Protein AF-A0A2E3IJE6-F1 (afdb_monomer_lite)

Sequence (101 aa):
MKPLILIATLLLFFFLCGCQKNPGMDHNTESTPKNGREEKKTPQNKPPYIGHTLSEAKKLATQQGFTIRVMRMNGEELVGTTDFVPTRIDVAVENDIVVPW

Radius of gyration: 27.03 Å; chains: 1; bounding box: 51×50×70 Å

pLDDT: mean 76.14, std 22.76, range [39.56, 98.56]

Foldseek 3Di:
DDDDPDPPPPPDPDDDDDDDDDDDDDDDDDDDDPPDDPPPPDPPPPPPLAFDFPVVSQVSLVVVQAGEDEQEEQNRGDDDDPDDDPRYDYFHAHPRGTHHD

Structure (mmCIF, N/CA/C/O backbone):
data_AF-A0A2E3IJE6-F1
#
_entry.id   AF-A0A2E3IJE6-F1
#
loop_
_atom_site.group_PDB
_atom_site.id
_atom_site.type_symbol
_atom_site.label_atom_id
_atom_site.label_alt_id
_atom_site.label_comp_id
_atom_site.label_asym_id
_atom_site.label_entity_id
_atom_site.label_seq_id
_atom_site.pdbx_PDB_ins_code
_atom_site.Cartn_x
_atom_site.Cartn_y
_atom_site.Cartn_z
_atom_site.occupancy
_atom_site.B_iso_or_equiv
_atom_site.auth_seq_id
_atom_site.auth_comp_id
_atom_site.auth_asym_id
_atom_site.auth_atom_id
_atom_site.pdbx_PDB_model_num
ATOM 1 N N . MET A 1 1 ? 4.223 -14.643 58.670 1.00 54.59 1 MET A N 1
ATOM 2 C CA . MET A 1 1 ? 5.691 -14.830 58.599 1.00 54.59 1 MET A CA 1
ATOM 3 C C . MET A 1 1 ? 5.978 -16.305 58.367 1.00 54.59 1 MET A C 1
ATOM 5 O O . MET A 1 1 ? 5.315 -17.114 59.002 1.00 54.59 1 MET A O 1
ATOM 9 N N . LYS A 1 2 ? 6.956 -16.599 57.496 1.00 51.16 2 LYS A N 1
ATOM 10 C CA . LYS A 1 2 ? 7.365 -17.895 56.900 1.00 51.16 2 LYS A CA 1
ATOM 11 C C . LYS A 1 2 ? 6.702 -18.277 55.558 1.00 51.16 2 LYS A C 1
ATOM 13 O O . LYS A 1 2 ? 5.889 -19.191 55.517 1.00 51.16 2 LYS A O 1
ATOM 18 N N . PRO A 1 3 ? 7.111 -17.639 54.448 1.00 53.66 3 PRO A N 1
A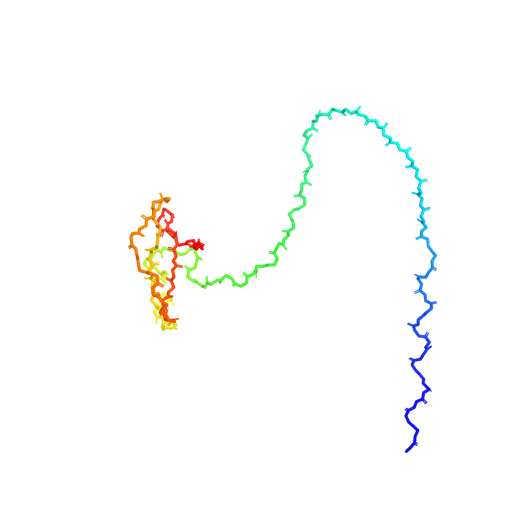TOM 19 C CA . PRO A 1 3 ? 7.059 -18.227 53.118 1.00 53.66 3 PRO A CA 1
ATOM 20 C C . PRO A 1 3 ? 8.496 -18.406 52.620 1.00 53.66 3 PRO A C 1
ATOM 22 O O . PRO A 1 3 ? 9.062 -17.481 52.063 1.00 53.66 3 PRO A O 1
ATOM 25 N N . LEU A 1 4 ? 9.145 -19.529 52.894 1.00 55.25 4 LEU A N 1
ATOM 26 C CA . LEU A 1 4 ? 10.443 -19.865 52.301 1.00 55.25 4 LEU A CA 1
ATOM 27 C C . LEU A 1 4 ? 10.740 -21.317 52.685 1.00 55.25 4 LEU A C 1
ATOM 29 O O . LEU A 1 4 ? 10.393 -21.718 53.790 1.00 55.25 4 LEU A O 1
ATOM 33 N N . ILE A 1 5 ? 11.442 -22.057 51.829 1.00 55.97 5 ILE A N 1
ATOM 34 C CA . ILE A 1 5 ? 11.857 -23.461 52.016 1.00 55.97 5 ILE A CA 1
ATOM 35 C C . ILE A 1 5 ? 10.789 -24.480 51.578 1.00 55.97 5 ILE A C 1
ATOM 37 O O . ILE A 1 5 ? 10.242 -25.182 52.416 1.00 55.97 5 ILE A O 1
ATOM 41 N N . LEU A 1 6 ? 10.501 -24.595 50.271 1.00 52.75 6 LEU A N 1
ATOM 42 C CA . LEU A 1 6 ? 10.077 -25.889 49.680 1.00 52.75 6 LEU A CA 1
ATOM 43 C C . LEU A 1 6 ? 10.040 -25.959 48.139 1.00 52.75 6 LEU A C 1
ATOM 45 O O . LEU A 1 6 ? 9.382 -26.831 47.585 1.00 52.75 6 LEU A O 1
ATOM 49 N N . ILE A 1 7 ? 10.754 -25.090 47.416 1.00 51.72 7 ILE A N 1
ATOM 50 C CA . ILE A 1 7 ? 10.865 -25.194 45.945 1.00 51.72 7 ILE A CA 1
ATOM 51 C C . ILE A 1 7 ? 12.326 -24.981 45.525 1.00 51.72 7 ILE A C 1
ATOM 53 O O . ILE A 1 7 ? 12.647 -24.144 44.693 1.00 51.72 7 ILE A O 1
ATOM 57 N N . ALA A 1 8 ? 13.243 -25.694 46.181 1.00 50.81 8 ALA A N 1
ATOM 58 C CA . ALA A 1 8 ? 14.684 -25.638 45.905 1.00 50.81 8 ALA A CA 1
ATOM 59 C C . ALA A 1 8 ? 15.262 -27.008 45.498 1.00 50.81 8 ALA A C 1
ATOM 61 O O . ALA A 1 8 ? 16.453 -27.247 45.652 1.00 50.81 8 ALA A O 1
ATOM 62 N N . THR A 1 9 ? 14.430 -27.924 44.994 1.00 53.69 9 THR A N 1
ATOM 63 C CA . THR A 1 9 ? 14.833 -29.308 44.671 1.00 53.69 9 THR A CA 1
ATOM 64 C C . THR A 1 9 ? 14.548 -29.737 43.231 1.00 53.69 9 THR A C 1
ATOM 66 O O . THR A 1 9 ? 14.707 -30.909 42.909 1.00 53.69 9 THR A O 1
ATOM 69 N N . LEU A 1 10 ? 14.199 -28.814 42.328 1.00 49.38 10 LEU A N 1
ATOM 70 C CA . LEU A 1 10 ? 14.005 -29.120 40.902 1.00 49.38 10 LEU A CA 1
ATOM 71 C C . LEU A 1 10 ? 15.127 -28.535 40.020 1.00 49.38 10 LEU A C 1
ATOM 73 O O . LEU A 1 10 ? 14.874 -27.986 38.954 1.00 49.38 10 LEU A O 1
ATOM 77 N N . LEU A 1 11 ? 16.373 -28.611 40.496 1.00 54.88 11 LEU A N 1
ATOM 78 C CA . LEU A 1 11 ? 17.581 -28.134 39.802 1.00 54.88 11 LEU A CA 1
ATOM 79 C C . LEU A 1 11 ? 18.695 -29.199 39.799 1.00 54.88 11 LEU A C 1
ATOM 81 O O . LEU A 1 11 ? 19.869 -28.875 39.949 1.00 54.88 11 LEU A O 1
ATOM 85 N N . LEU A 1 12 ? 18.350 -30.487 39.671 1.00 55.44 12 LEU A N 1
ATOM 86 C CA . LEU A 1 12 ? 19.364 -31.550 39.691 1.00 55.44 12 LEU A CA 1
ATOM 87 C C . LEU A 1 12 ? 19.042 -32.787 38.837 1.00 55.44 12 LEU A C 1
ATOM 89 O O . LEU A 1 12 ? 19.315 -33.908 39.247 1.00 55.44 12 LEU A O 1
ATOM 93 N N . PHE A 1 13 ? 18.487 -32.610 37.641 1.00 54.56 13 PHE A N 1
ATOM 94 C CA . PHE A 1 13 ? 18.488 -33.665 36.624 1.00 54.56 13 PHE A CA 1
ATOM 95 C C . PHE A 1 13 ? 18.800 -33.039 35.265 1.00 54.56 13 PHE A C 1
ATOM 97 O O . PHE A 1 13 ? 18.240 -32.000 34.941 1.00 54.56 13 PHE A O 1
ATOM 104 N N . PHE A 1 14 ? 19.681 -33.686 34.499 1.00 50.16 14 PHE A N 1
ATOM 105 C CA . PHE A 1 14 ? 20.247 -33.279 33.198 1.00 50.16 14 PHE A CA 1
ATOM 106 C C . PHE A 1 14 ? 21.587 -32.528 33.213 1.00 50.16 14 PHE A C 1
ATOM 108 O O . PHE A 1 14 ? 21.869 -31.714 32.339 1.00 50.16 14 PHE A O 1
ATOM 115 N N . PHE A 1 15 ? 22.481 -32.904 34.129 1.00 51.16 15 PHE A N 1
ATOM 116 C CA . PHE A 1 15 ? 23.908 -32.961 33.797 1.00 51.16 15 PHE A CA 1
ATOM 117 C C . PHE A 1 15 ? 24.270 -34.424 33.499 1.00 51.16 15 PHE A C 1
ATOM 119 O O . PHE A 1 15 ? 23.830 -35.300 34.240 1.00 51.16 15 PHE A O 1
ATOM 126 N N . LEU A 1 16 ? 25.093 -34.641 32.462 1.00 53.81 16 LEU A N 1
ATOM 127 C CA . LEU A 1 16 ? 25.743 -35.891 31.999 1.00 53.81 16 LEU A CA 1
ATOM 128 C C . LEU A 1 16 ? 25.183 -36.536 30.714 1.00 53.81 16 LEU A C 1
ATOM 130 O O . LEU A 1 16 ? 24.387 -37.467 30.762 1.00 53.81 16 LEU A O 1
ATOM 134 N N . CYS A 1 17 ? 25.701 -36.073 29.569 1.00 51.91 17 CYS A N 1
ATOM 135 C CA . CYS A 1 17 ? 26.158 -36.846 28.391 1.00 51.91 17 CYS A CA 1
ATOM 136 C C . CYS A 1 17 ? 26.206 -35.881 27.197 1.00 51.91 17 CYS A C 1
ATOM 138 O O . CYS A 1 17 ? 25.186 -35.311 26.846 1.00 51.91 17 CYS A O 1
ATOM 140 N N . GLY A 1 18 ? 27.291 -35.610 26.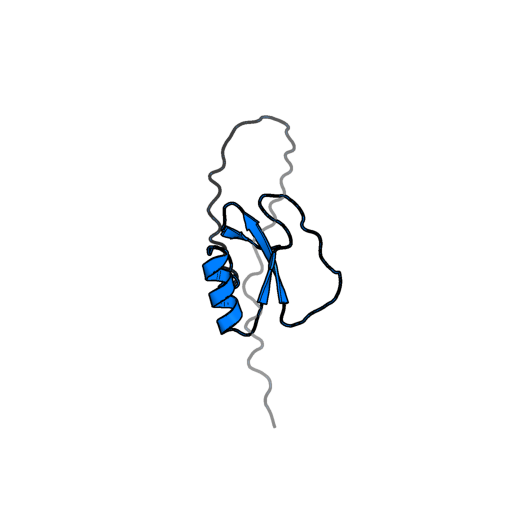488 1.00 48.09 18 GLY A N 1
ATOM 141 C CA . GLY A 1 18 ? 28.674 -36.053 26.512 1.00 48.09 18 GLY A CA 1
ATOM 142 C C . GLY A 1 18 ? 29.330 -35.356 25.313 1.00 48.09 18 GLY A C 1
ATOM 143 O O . GLY A 1 18 ? 28.803 -35.409 24.205 1.00 48.09 18 GLY A O 1
ATOM 144 N N . CYS A 1 19 ? 30.437 -34.644 25.524 1.00 50.16 19 CYS A N 1
ATOM 145 C CA . CYS A 1 19 ? 31.223 -34.090 24.425 1.00 50.16 19 CYS A CA 1
ATOM 146 C C . CYS A 1 19 ? 32.002 -35.231 23.765 1.00 50.16 19 CYS A C 1
ATOM 148 O O . CYS A 1 19 ? 32.994 -35.688 24.331 1.00 50.16 19 CYS A O 1
ATOM 150 N N . GLN A 1 20 ? 31.601 -35.669 22.572 1.00 54.06 20 GLN A N 1
ATOM 151 C CA . GLN A 1 20 ? 32.457 -36.499 21.728 1.00 54.06 20 GLN A CA 1
ATOM 152 C C . GLN A 1 20 ? 33.111 -35.609 20.668 1.00 54.06 20 GLN A C 1
ATOM 154 O O . GLN A 1 20 ? 32.535 -35.290 19.632 1.00 54.06 20 GLN A O 1
ATOM 159 N N . LYS A 1 21 ? 34.329 -35.163 20.978 1.00 50.47 21 LYS A N 1
ATOM 160 C CA . LYS A 1 21 ? 35.245 -34.526 20.032 1.00 50.47 21 LYS A CA 1
ATOM 161 C C . LYS A 1 21 ? 35.907 -35.634 19.219 1.00 50.47 21 LYS A C 1
ATOM 163 O O . LYS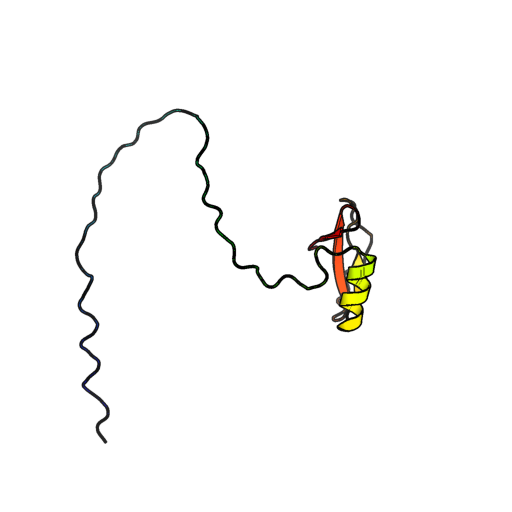 A 1 21 ? 36.591 -36.457 19.810 1.00 50.47 21 LYS A O 1
ATOM 1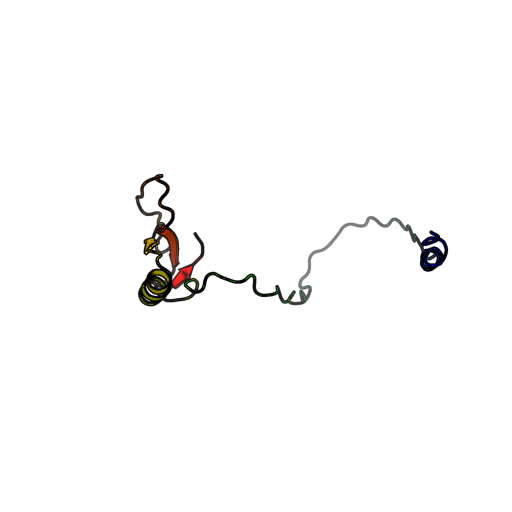68 N N . ASN A 1 22 ? 35.751 -35.623 17.898 1.00 49.78 22 ASN A N 1
ATOM 169 C CA . ASN A 1 22 ? 36.695 -36.266 16.987 1.00 49.78 22 ASN A CA 1
ATOM 170 C C . ASN A 1 22 ? 36.924 -35.353 15.771 1.00 49.78 22 ASN A C 1
ATOM 172 O O . ASN A 1 22 ? 35.949 -34.866 15.198 1.00 49.78 22 ASN A O 1
ATOM 176 N N . PRO A 1 23 ? 38.190 -35.068 15.417 1.00 51.53 23 PRO A N 1
ATOM 177 C CA . PRO A 1 23 ? 38.549 -34.234 14.284 1.00 51.53 23 PRO A CA 1
ATOM 178 C C . PRO A 1 23 ? 38.574 -35.080 13.008 1.00 51.53 23 PRO A C 1
ATOM 180 O O . PRO A 1 23 ? 39.083 -36.197 13.002 1.00 51.53 23 PRO A O 1
ATOM 183 N N . GLY A 1 24 ? 38.056 -34.526 11.921 1.00 40.41 24 GLY A N 1
ATOM 184 C CA . GLY A 1 24 ? 38.143 -35.118 10.594 1.00 40.41 24 GLY A CA 1
ATOM 185 C C . GLY A 1 24 ? 37.910 -34.019 9.580 1.00 40.41 24 GLY A C 1
ATOM 186 O O . GLY A 1 24 ? 36.782 -33.575 9.400 1.00 40.41 24 GLY A O 1
ATOM 187 N N . MET A 1 25 ? 39.007 -33.504 9.037 1.00 46.78 25 MET A N 1
ATOM 188 C CA . MET A 1 25 ? 39.021 -32.584 7.915 1.00 46.78 25 MET A CA 1
ATOM 189 C C . MET A 1 25 ? 39.383 -33.398 6.682 1.00 46.78 25 MET A C 1
ATOM 191 O O . MET A 1 25 ? 40.514 -33.870 6.578 1.00 46.78 25 MET A O 1
ATOM 195 N N . ASP A 1 26 ? 38.446 -33.531 5.757 1.00 48.53 26 ASP A N 1
ATOM 196 C CA . ASP A 1 26 ? 38.684 -34.021 4.410 1.00 48.53 26 ASP A CA 1
ATOM 197 C C . ASP A 1 26 ? 37.782 -33.281 3.415 1.00 48.53 26 ASP A C 1
ATOM 199 O O . ASP A 1 26 ? 36.565 -33.165 3.548 1.00 48.53 26 ASP A O 1
ATOM 203 N N . HIS A 1 27 ? 38.458 -32.695 2.431 1.00 50.62 27 HIS A N 1
ATOM 204 C CA . HIS A 1 27 ? 37.888 -32.071 1.254 1.00 50.62 27 HIS A CA 1
ATOM 205 C C . HIS A 1 27 ? 37.249 -33.134 0.354 1.00 50.62 27 HIS A C 1
ATOM 207 O O . HIS A 1 27 ? 37.901 -34.130 0.048 1.00 50.62 27 HIS A O 1
ATOM 213 N N . ASN A 1 28 ? 36.039 -32.864 -0.146 1.00 45.81 28 ASN A N 1
ATOM 214 C CA . ASN A 1 28 ? 35.680 -32.837 -1.575 1.00 45.81 28 ASN A CA 1
ATOM 215 C C . ASN A 1 28 ? 34.191 -33.160 -1.821 1.00 45.81 28 ASN A C 1
ATOM 217 O O . ASN A 1 28 ? 33.567 -33.939 -1.109 1.00 45.81 28 ASN A O 1
ATOM 221 N N . THR A 1 29 ? 33.709 -32.619 -2.944 1.00 39.56 29 THR A N 1
ATOM 222 C CA . THR A 1 29 ? 32.686 -33.204 -3.829 1.00 39.56 29 THR A CA 1
ATOM 223 C C . THR A 1 29 ? 31.224 -32.795 -3.615 1.00 39.56 29 THR A C 1
ATOM 225 O O . THR A 1 29 ? 30.482 -33.302 -2.782 1.00 39.56 29 THR A O 1
ATOM 228 N N . GLU A 1 30 ? 30.825 -31.883 -4.498 1.00 46.44 30 GLU A N 1
ATOM 229 C CA . GLU A 1 30 ? 29.525 -31.746 -5.154 1.00 46.44 30 GLU A CA 1
ATOM 230 C C . GLU A 1 30 ? 28.699 -33.044 -5.289 1.00 46.44 30 GLU A C 1
ATOM 232 O O . GLU A 1 30 ? 29.152 -34.015 -5.886 1.00 46.44 30 GLU A O 1
ATOM 237 N N . SER A 1 31 ? 27.456 -33.042 -4.789 1.00 46.62 31 SER A N 1
ATOM 238 C CA . SER A 1 31 ? 26.244 -33.528 -5.487 1.00 46.62 31 SER A CA 1
ATOM 239 C C . SER A 1 31 ? 25.001 -33.498 -4.567 1.00 46.62 31 SER A C 1
ATOM 241 O O . SER A 1 31 ? 24.950 -34.116 -3.509 1.00 46.62 31 SER A O 1
ATOM 243 N N . THR A 1 32 ? 24.030 -32.682 -4.990 1.00 43.91 32 THR A N 1
ATOM 244 C CA . THR A 1 32 ? 22.548 -32.668 -4.856 1.00 43.91 32 THR A CA 1
ATOM 245 C C . THR A 1 32 ? 21.840 -33.832 -4.116 1.00 43.91 32 THR A C 1
ATOM 247 O O . THR A 1 32 ? 22.312 -34.960 -4.181 1.00 43.91 32 THR A O 1
ATOM 250 N N . PRO A 1 33 ? 20.578 -33.698 -3.631 1.00 46.34 33 PRO A N 1
ATOM 251 C CA . PRO A 1 33 ? 19.871 -32.597 -2.966 1.00 46.34 33 PRO A CA 1
ATOM 252 C C . PRO A 1 33 ? 19.439 -33.008 -1.537 1.00 46.34 33 PRO A C 1
ATOM 254 O O . PRO A 1 33 ? 18.807 -34.048 -1.333 1.00 46.34 33 PRO A O 1
ATOM 257 N N . LYS A 1 34 ? 19.669 -32.169 -0.519 1.00 42.69 34 LYS A N 1
ATOM 258 C CA . LYS A 1 34 ? 18.981 -32.375 0.764 1.00 42.69 34 LYS A CA 1
ATOM 259 C C . LYS A 1 34 ? 17.564 -31.834 0.659 1.00 42.69 34 LYS A C 1
ATOM 261 O O . LYS A 1 34 ? 17.360 -30.627 0.630 1.00 42.69 34 LYS A O 1
ATOM 266 N N . ASN A 1 35 ? 16.626 -32.779 0.608 1.00 52.31 35 ASN A N 1
ATOM 267 C CA . ASN A 1 35 ? 15.221 -32.657 0.979 1.00 52.31 35 ASN A CA 1
ATOM 268 C C . ASN A 1 35 ? 15.110 -31.823 2.268 1.00 52.31 35 ASN A C 1
ATOM 270 O O . ASN A 1 35 ? 15.241 -32.324 3.389 1.00 52.31 35 ASN A O 1
ATOM 274 N N . GLY A 1 36 ? 15.005 -30.512 2.073 1.00 46.00 36 GLY A N 1
ATOM 275 C CA . GLY A 1 36 ? 14.891 -29.518 3.116 1.00 46.00 36 GLY A CA 1
ATOM 276 C C . GLY A 1 36 ? 13.452 -29.515 3.571 1.00 46.00 36 GLY A C 1
ATOM 277 O O . GLY A 1 36 ? 12.612 -28.873 2.955 1.00 46.00 36 GLY A O 1
ATOM 278 N N . ARG A 1 37 ? 13.201 -30.287 4.628 1.00 50.53 37 ARG A N 1
ATOM 279 C CA . ARG A 1 37 ? 12.132 -30.102 5.609 1.00 50.53 37 ARG A CA 1
ATOM 280 C C . ARG A 1 37 ? 11.555 -28.689 5.498 1.00 50.53 37 ARG A C 1
ATOM 282 O O . ARG A 1 37 ? 12.224 -27.741 5.904 1.00 50.53 37 ARG A O 1
ATOM 289 N N . GLU A 1 38 ? 10.349 -28.569 4.942 1.00 54.25 38 GLU A N 1
ATOM 290 C CA . GLU A 1 38 ? 9.564 -27.342 5.027 1.00 54.25 38 GLU A CA 1
ATOM 291 C C . GLU A 1 38 ? 9.443 -26.996 6.509 1.00 54.25 38 GLU A C 1
ATOM 293 O O . GLU A 1 38 ? 8.673 -27.590 7.269 1.00 54.25 38 GLU A O 1
ATOM 298 N N . GLU A 1 39 ? 10.272 -26.059 6.952 1.00 51.12 39 GLU A N 1
ATOM 299 C CA . GLU A 1 39 ? 10.015 -25.331 8.170 1.00 51.12 39 GLU A CA 1
ATOM 300 C C . GLU A 1 39 ? 8.716 -24.580 7.901 1.00 51.12 39 GLU A C 1
ATOM 302 O O . GLU A 1 39 ? 8.690 -23.575 7.190 1.00 51.12 39 GLU A O 1
ATOM 307 N N . LYS A 1 40 ? 7.607 -25.126 8.405 1.00 54.28 40 LYS A N 1
ATOM 308 C CA . LYS A 1 40 ? 6.323 -24.441 8.450 1.00 54.28 40 LYS A CA 1
ATOM 309 C C . LYS A 1 40 ? 6.514 -23.197 9.314 1.00 54.28 40 LYS A C 1
ATOM 311 O O . LYS A 1 40 ? 6.238 -23.222 10.512 1.00 54.28 40 LYS A O 1
ATOM 316 N N . LYS A 1 41 ? 7.016 -22.119 8.705 1.00 55.78 41 LYS A N 1
ATOM 317 C CA . LYS A 1 41 ? 7.020 -20.777 9.275 1.00 55.78 41 LYS A CA 1
ATOM 318 C C . LYS A 1 41 ? 5.576 -20.492 9.654 1.00 55.78 41 LYS A C 1
ATOM 320 O O . LYS A 1 41 ? 4.710 -20.372 8.788 1.00 55.78 41 LYS A O 1
ATOM 325 N N . THR A 1 42 ? 5.311 -20.439 10.953 1.00 47.88 42 THR A N 1
ATOM 326 C CA . THR A 1 42 ? 4.074 -19.897 11.510 1.00 47.88 42 THR A CA 1
ATOM 327 C C . THR A 1 42 ? 3.767 -18.603 10.757 1.00 47.88 42 THR A C 1
ATOM 329 O O . THR A 1 42 ? 4.678 -17.775 10.659 1.00 47.88 42 THR A O 1
ATOM 332 N N . PRO A 1 43 ? 2.570 -18.424 10.164 1.00 53.97 43 PRO A N 1
ATOM 333 C CA . PRO A 1 43 ? 2.285 -17.232 9.388 1.00 53.97 43 PRO A CA 1
ATOM 334 C C . PRO A 1 43 ? 2.409 -16.037 10.327 1.00 53.97 43 PRO A C 1
ATOM 336 O O . PRO A 1 43 ? 1.563 -15.805 11.189 1.00 53.97 43 PRO A O 1
ATOM 339 N N . GLN A 1 44 ? 3.517 -15.310 10.190 1.00 60.28 44 GLN A N 1
ATOM 340 C CA . GLN A 1 44 ? 3.652 -13.961 10.701 1.00 60.28 44 GLN A CA 1
ATOM 341 C C . GLN A 1 44 ? 2.400 -13.236 10.213 1.00 60.28 44 GLN A C 1
ATOM 343 O O . GLN A 1 44 ? 2.101 -13.331 9.023 1.00 60.28 44 GLN A O 1
ATOM 348 N N . ASN A 1 45 ? 1.621 -12.651 11.127 1.00 79.38 45 ASN A N 1
ATOM 349 C CA . ASN A 1 45 ? 0.310 -12.085 10.821 1.00 79.38 45 ASN A CA 1
ATOM 350 C C . ASN A 1 45 ? 0.469 -11.020 9.727 1.00 79.38 45 ASN A C 1
ATOM 352 O O . ASN A 1 45 ? 0.850 -9.880 9.993 1.00 79.38 45 ASN A O 1
ATOM 356 N N . LYS A 1 46 ? 0.307 -11.451 8.477 1.00 81.38 46 LYS A N 1
ATOM 357 C CA . LYS A 1 46 ? 0.546 -10.653 7.286 1.00 81.38 46 LYS A CA 1
ATOM 358 C C . LYS A 1 46 ? -0.527 -9.573 7.274 1.00 81.38 46 LYS A C 1
ATOM 360 O O . LYS A 1 46 ? -1.684 -9.902 7.548 1.00 81.38 46 LYS A O 1
ATOM 365 N N . PRO A 1 47 ? -0.197 -8.311 6.955 1.00 88.62 47 PRO A N 1
ATOM 366 C CA . PRO A 1 47 ? -1.230 -7.301 6.834 1.00 88.62 47 PRO A CA 1
ATOM 367 C C . PRO A 1 47 ? -2.317 -7.778 5.855 1.00 88.62 47 PRO A C 1
ATOM 369 O O . PRO A 1 47 ? -1.983 -8.349 4.810 1.00 88.62 47 PRO A O 1
ATOM 372 N N . PRO A 1 48 ? -3.605 -7.565 6.171 1.00 91.31 48 PRO A N 1
ATOM 373 C CA . PRO A 1 48 ? -4.717 -8.220 5.482 1.00 91.31 48 PRO A CA 1
ATOM 374 C C . PRO A 1 48 ? -4.855 -7.817 4.010 1.00 91.31 48 PRO A C 1
ATOM 376 O O . PRO A 1 48 ? -5.547 -8.489 3.266 1.00 91.31 48 PRO A O 1
ATOM 379 N N . TYR A 1 49 ? -4.195 -6.741 3.579 1.00 93.94 49 TYR A N 1
ATOM 380 C CA . TYR A 1 49 ? -4.203 -6.252 2.202 1.00 93.94 49 TYR A CA 1
ATOM 381 C C . TYR A 1 49 ? -3.102 -6.857 1.312 1.00 93.94 49 TYR A C 1
ATOM 383 O O . TYR A 1 49 ? -3.140 -6.672 0.098 1.00 93.94 49 TYR A O 1
ATOM 391 N N . ILE A 1 50 ? -2.112 -7.569 1.866 1.00 95.81 50 ILE A N 1
ATOM 392 C CA . ILE A 1 50 ? -1.024 -8.136 1.056 1.00 95.81 50 ILE A CA 1
ATOM 393 C C . ILE A 1 50 ? -1.483 -9.442 0.395 1.00 95.81 50 ILE A C 1
ATOM 395 O O . ILE A 1 50 ? -1.951 -10.358 1.072 1.00 95.81 50 ILE A O 1
ATOM 399 N N . GLY A 1 51 ? -1.184 -9.626 -0.889 1.00 96.94 51 GLY A N 1
ATOM 400 C CA . GLY A 1 51 ? -1.585 -10.796 -1.682 1.00 96.94 51 GLY A CA 1
ATOM 401 C C . GLY A 1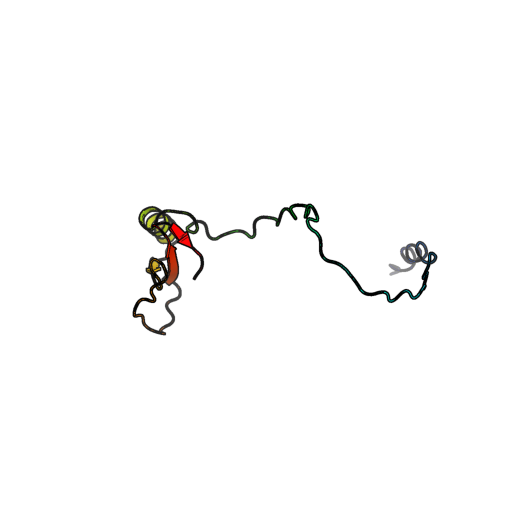 51 ? -2.940 -10.635 -2.372 1.00 96.94 51 GLY A C 1
ATOM 402 O O . GLY A 1 51 ? -3.365 -11.542 -3.077 1.00 96.94 51 GLY A O 1
ATOM 403 N N . HIS A 1 52 ? -3.591 -9.489 -2.181 1.00 98.19 52 HIS A N 1
ATOM 404 C CA . HIS A 1 52 ? -4.802 -9.097 -2.886 1.00 98.19 52 HIS A CA 1
ATOM 405 C C . HIS A 1 52 ? -4.474 -8.263 -4.121 1.00 98.19 52 HIS A C 1
ATOM 407 O O . HIS A 1 52 ? -3.385 -7.687 -4.214 1.00 98.19 52 HIS A O 1
ATOM 413 N N . THR A 1 53 ? -5.442 -8.152 -5.033 1.00 98.56 53 THR A N 1
ATOM 414 C CA . THR A 1 53 ? -5.353 -7.176 -6.127 1.00 98.56 53 THR A CA 1
ATOM 415 C C . THR A 1 53 ? -5.237 -5.761 -5.563 1.00 98.56 53 THR A C 1
ATOM 417 O O . THR A 1 53 ? -5.731 -5.483 -4.463 1.00 98.56 53 THR A O 1
ATOM 420 N N . LEU A 1 54 ? -4.651 -4.821 -6.307 1.00 98.25 54 LEU A N 1
ATOM 421 C CA . LEU A 1 54 ? -4.543 -3.430 -5.852 1.00 98.25 54 LEU A CA 1
ATOM 422 C C . LEU A 1 54 ? -5.917 -2.828 -5.500 1.00 98.25 54 LEU A C 1
ATOM 424 O O . LEU A 1 54 ? -6.042 -2.050 -4.551 1.00 98.25 54 LEU A O 1
ATOM 428 N N . SER A 1 55 ? -6.958 -3.200 -6.247 1.00 98.44 55 SER A N 1
ATOM 429 C CA . SER A 1 55 ? -8.337 -2.765 -6.003 1.00 98.44 55 SER A CA 1
ATOM 430 C C . SER A 1 55 ? -8.887 -3.283 -4.669 1.00 98.44 55 SER A C 1
ATOM 432 O O . SER A 1 55 ? -9.419 -2.511 -3.868 1.00 98.44 55 SER A O 1
ATOM 434 N N . GLU A 1 56 ? -8.734 -4.579 -4.393 1.00 98.38 56 GLU A N 1
ATOM 435 C CA . GLU A 1 56 ? -9.169 -5.198 -3.136 1.00 98.38 56 GLU A CA 1
ATOM 436 C C . GLU A 1 56 ? -8.370 -4.686 -1.940 1.00 98.38 56 GLU A C 1
ATOM 438 O O . GLU A 1 56 ? -8.952 -4.310 -0.921 1.00 98.38 56 GLU A O 1
ATOM 443 N N . ALA A 1 57 ? -7.050 -4.591 -2.084 1.00 98.12 57 ALA A N 1
ATOM 444 C CA . ALA A 1 57 ? -6.160 -4.076 -1.056 1.00 98.12 57 ALA A CA 1
ATOM 445 C C . ALA A 1 57 ? -6.551 -2.650 -0.637 1.00 98.12 57 ALA A C 1
ATOM 447 O O . ALA A 1 57 ? -6.635 -2.356 0.557 1.00 98.12 57 ALA A O 1
ATOM 448 N N . LYS A 1 58 ? -6.876 -1.774 -1.601 1.00 98.31 58 LYS A N 1
ATOM 449 C CA . LYS A 1 58 ? -7.371 -0.415 -1.321 1.00 98.31 58 LYS A CA 1
ATOM 450 C C . LYS A 1 58 ? -8.669 -0.428 -0.514 1.00 98.31 58 LYS A C 1
ATOM 452 O O . LYS A 1 58 ? -8.800 0.366 0.418 1.00 98.31 58 LYS A O 1
ATOM 457 N N . LYS A 1 59 ? -9.607 -1.329 -0.832 1.00 98.31 59 LYS A N 1
ATOM 458 C CA . LYS A 1 59 ? -10.862 -1.482 -0.073 1.00 98.31 59 LYS A CA 1
ATOM 459 C C . LYS A 1 59 ? -10.587 -1.934 1.362 1.00 98.31 59 LYS A C 1
ATOM 461 O O . LYS A 1 59 ? -11.082 -1.299 2.290 1.00 98.31 59 LYS A O 1
ATOM 466 N N . LEU A 1 60 ? -9.764 -2.968 1.538 1.00 97.44 60 LEU A N 1
ATOM 467 C CA . LEU A 1 60 ? -9.394 -3.516 2.848 1.00 97.44 60 LEU A CA 1
ATOM 468 C C . LEU A 1 60 ? -8.674 -2.481 3.724 1.00 97.44 60 LEU A C 1
ATOM 470 O O . LEU A 1 60 ? -9.001 -2.332 4.898 1.00 97.44 60 LEU A O 1
ATOM 474 N N . ALA A 1 61 ? -7.735 -1.722 3.152 1.00 96.44 61 ALA A N 1
ATOM 475 C CA . ALA A 1 61 ? -7.036 -0.654 3.866 1.00 96.44 61 ALA A CA 1
ATOM 476 C C . ALA A 1 61 ? -7.990 0.482 4.272 1.00 96.44 61 ALA A C 1
ATOM 478 O O . ALA A 1 61 ? -7.970 0.924 5.422 1.00 96.44 61 ALA A O 1
ATOM 479 N N . THR A 1 62 ? -8.881 0.900 3.365 1.00 97.44 62 THR A N 1
ATOM 480 C CA . THR A 1 62 ? -9.856 1.973 3.632 1.00 97.44 62 THR A CA 1
ATOM 481 C C . THR A 1 62 ? -10.821 1.595 4.756 1.00 97.44 62 THR A C 1
ATOM 483 O O . THR A 1 62 ? -11.108 2.421 5.618 1.00 97.44 62 THR A O 1
ATOM 486 N N . GLN A 1 63 ? -11.270 0.334 4.808 1.00 97.19 63 GLN A N 1
ATOM 487 C CA . GLN A 1 63 ? -12.097 -0.191 5.906 1.00 97.19 63 GLN A CA 1
ATOM 488 C C . GLN A 1 63 ? -11.413 -0.083 7.280 1.00 97.19 63 GLN A C 1
ATOM 490 O O . GLN A 1 63 ? -12.092 -0.078 8.303 1.00 97.19 63 GLN A O 1
ATOM 495 N N . GLN A 1 64 ? -10.084 0.020 7.301 1.00 95.94 64 GLN A N 1
ATOM 496 C CA . GLN A 1 64 ? -9.265 0.150 8.506 1.00 95.94 64 GLN A CA 1
ATOM 497 C C . GLN A 1 64 ? -8.766 1.585 8.743 1.00 95.94 64 GLN A C 1
ATOM 499 O O . GLN A 1 64 ? -7.985 1.812 9.662 1.00 95.94 64 GLN A O 1
ATOM 504 N N . GLY A 1 65 ? -9.207 2.557 7.937 1.00 96.75 65 GLY A N 1
ATOM 505 C CA . GLY A 1 65 ? -8.797 3.960 8.060 1.00 96.75 65 GLY A CA 1
ATOM 506 C C . GLY A 1 65 ? -7.430 4.280 7.448 1.00 96.75 65 GLY A C 1
ATOM 507 O O . GLY A 1 65 ? -6.876 5.345 7.720 1.00 96.75 65 GLY A O 1
ATOM 508 N N . PHE A 1 66 ? -6.890 3.387 6.615 1.00 97.56 66 PHE A N 1
ATOM 509 C CA . PHE A 1 66 ? -5.626 3.584 5.912 1.00 97.56 66 PHE A CA 1
ATOM 510 C C . PHE A 1 66 ? -5.831 3.830 4.416 1.00 97.56 66 PHE A C 1
ATOM 512 O O . PHE A 1 66 ? -6.784 3.352 3.804 1.00 97.56 66 PHE A O 1
ATOM 519 N N . THR A 1 67 ? -4.884 4.535 3.805 1.00 97.62 67 THR A N 1
ATOM 520 C CA . THR A 1 67 ? -4.791 4.711 2.350 1.00 97.62 67 THR A CA 1
ATOM 521 C C . THR A 1 67 ? -3.539 4.020 1.827 1.00 97.62 67 THR A C 1
ATOM 523 O O . THR A 1 67 ? -2.465 4.168 2.405 1.00 97.62 67 THR A O 1
ATOM 526 N N . ILE A 1 68 ? -3.654 3.294 0.715 1.00 97.06 68 ILE A N 1
ATOM 527 C CA . ILE A 1 68 ? -2.501 2.684 0.040 1.00 97.06 68 ILE A CA 1
ATOM 528 C C . ILE A 1 68 ? -1.860 3.686 -0.925 1.00 97.06 68 ILE A C 1
ATOM 530 O O . ILE A 1 68 ? -2.550 4.251 -1.779 1.00 97.06 68 ILE A O 1
ATOM 534 N N . ARG A 1 69 ? -0.535 3.835 -0.842 1.00 97.25 69 ARG A N 1
ATOM 535 C CA . ARG A 1 69 ? 0.321 4.473 -1.846 1.00 97.25 69 ARG A CA 1
ATOM 536 C C . ARG A 1 69 ? 1.210 3.408 -2.481 1.00 97.25 69 ARG A C 1
ATOM 538 O O . ARG A 1 69 ? 1.895 2.661 -1.792 1.00 97.25 69 ARG A O 1
ATOM 545 N N . VAL A 1 70 ? 1.180 3.335 -3.806 1.00 97.56 70 VAL A N 1
ATOM 546 C CA . VAL A 1 70 ? 2.068 2.443 -4.554 1.00 97.56 70 VAL A CA 1
ATOM 547 C C . VAL A 1 70 ? 3.389 3.171 -4.751 1.00 97.56 70 VAL A C 1
ATOM 549 O O . VAL A 1 70 ? 3.395 4.265 -5.308 1.00 97.56 70 VAL A O 1
ATOM 552 N N . MET A 1 71 ? 4.475 2.575 -4.274 1.00 97.19 71 MET A N 1
ATOM 553 C CA . MET A 1 71 ? 5.828 3.123 -4.392 1.00 97.19 71 MET A CA 1
ATOM 554 C C . MET A 1 71 ? 6.658 2.387 -5.458 1.00 97.19 71 MET A C 1
ATOM 556 O O . MET A 1 71 ? 7.647 2.928 -5.931 1.00 97.19 71 MET A O 1
ATOM 560 N N . ARG A 1 72 ? 6.233 1.190 -5.891 1.00 98.12 72 ARG A N 1
ATOM 561 C CA . ARG A 1 72 ? 6.837 0.414 -6.993 1.00 98.12 72 ARG A CA 1
ATOM 562 C C . ARG A 1 72 ? 5.757 -0.370 -7.701 1.00 98.12 72 ARG A C 1
ATOM 564 O O . ARG A 1 72 ? 4.868 -0.925 -7.050 1.00 98.12 72 ARG A O 1
ATOM 571 N N . MET A 1 73 ? 5.845 -0.416 -9.019 1.00 98.12 73 MET A N 1
ATOM 572 C CA . MET A 1 73 ? 4.928 -1.159 -9.867 1.00 98.12 73 MET A CA 1
ATOM 573 C C . MET A 1 73 ? 5.732 -2.001 -10.850 1.00 98.12 73 MET A C 1
ATOM 575 O O . MET A 1 73 ? 6.464 -1.455 -11.666 1.00 98.12 73 MET A O 1
ATOM 579 N N . ASN A 1 74 ? 5.583 -3.321 -10.773 1.00 97.88 74 ASN A N 1
ATOM 580 C CA . ASN A 1 74 ? 6.260 -4.287 -11.638 1.00 97.88 74 ASN A CA 1
ATOM 581 C C . ASN A 1 74 ? 7.784 -4.064 -11.691 1.00 97.88 74 ASN A C 1
ATOM 583 O O . ASN A 1 74 ? 8.375 -3.979 -12.767 1.00 97.88 74 ASN A O 1
ATOM 587 N N . GLY A 1 75 ? 8.412 -3.899 -10.524 1.00 96.69 75 GLY A N 1
ATOM 588 C CA . GLY A 1 75 ? 9.843 -3.600 -10.412 1.00 96.69 75 GLY A CA 1
ATOM 589 C C . GLY A 1 75 ? 10.265 -2.143 -10.668 1.00 96.69 75 GLY A C 1
ATOM 590 O O . GLY A 1 75 ? 11.417 -1.814 -10.388 1.00 96.69 75 GLY A O 1
ATOM 591 N N . GLU A 1 76 ? 9.381 -1.255 -11.131 1.00 97.69 76 GLU A N 1
ATOM 592 C CA . GLU A 1 76 ? 9.709 0.160 -11.369 1.00 97.69 76 GLU A CA 1
ATOM 593 C C . GLU A 1 76 ? 9.358 1.041 -10.167 1.00 97.69 76 GLU A C 1
ATOM 595 O O . GLU A 1 76 ? 8.211 1.065 -9.722 1.00 97.69 76 GLU A O 1
ATOM 600 N N . GLU A 1 77 ? 10.339 1.782 -9.649 1.00 97.31 77 GLU A N 1
ATOM 601 C CA . GLU A 1 77 ? 10.151 2.772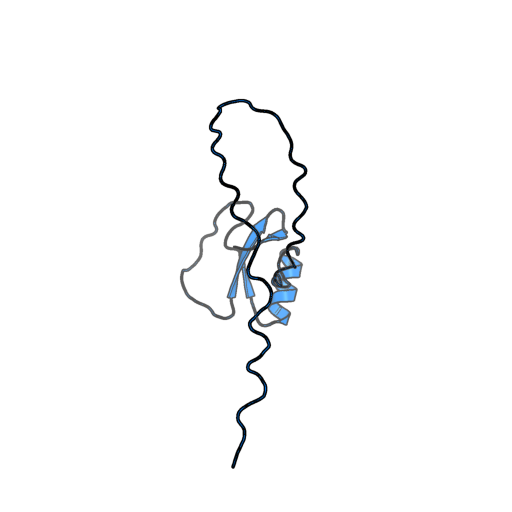 -8.581 1.00 97.31 77 GLU A CA 1
ATOM 602 C C . GLU A 1 77 ? 9.288 3.948 -9.058 1.00 97.31 77 GLU A C 1
ATOM 604 O O . GLU A 1 77 ? 9.505 4.511 -10.133 1.00 97.31 77 GLU A O 1
ATOM 609 N N . LEU A 1 78 ? 8.334 4.365 -8.228 1.00 96.38 78 LEU A N 1
ATOM 610 C CA . LEU A 1 78 ? 7.466 5.506 -8.490 1.00 96.38 78 LEU A CA 1
ATOM 611 C C . LEU A 1 78 ? 7.918 6.724 -7.684 1.00 96.38 78 LEU A C 1
ATOM 613 O O . LEU A 1 78 ? 8.357 6.627 -6.538 1.00 96.38 78 LEU A O 1
ATOM 617 N N . VAL A 1 79 ? 7.772 7.905 -8.285 1.00 95.19 79 VAL A N 1
ATOM 618 C CA . VAL A 1 79 ? 8.109 9.165 -7.619 1.00 95.19 79 VAL A CA 1
ATOM 619 C C . VAL A 1 79 ? 7.160 9.394 -6.443 1.00 95.19 79 VAL A C 1
ATOM 621 O O . VAL A 1 79 ? 5.938 9.368 -6.592 1.00 95.19 79 VAL A O 1
ATOM 624 N N . GLY A 1 80 ? 7.735 9.674 -5.277 1.00 90.50 80 GLY A N 1
ATOM 625 C CA . GLY A 1 80 ? 7.002 9.961 -4.055 1.00 90.50 80 GLY A CA 1
ATOM 626 C C . GLY A 1 80 ? 7.725 10.973 -3.176 1.00 90.50 80 GLY A C 1
ATOM 627 O O . GLY A 1 80 ? 8.823 11.439 -3.474 1.00 90.50 80 GLY A O 1
ATOM 628 N N . THR A 1 81 ? 7.076 11.324 -2.077 1.00 93.69 81 THR A N 1
ATOM 629 C CA . THR A 1 81 ? 7.575 12.246 -1.057 1.00 93.69 81 THR A CA 1
ATOM 630 C C . THR A 1 81 ? 8.055 11.476 0.175 1.00 93.69 81 THR A C 1
ATOM 632 O O . THR A 1 81 ? 7.474 10.449 0.535 1.00 93.69 81 THR A O 1
ATOM 635 N N . THR A 1 82 ? 9.087 11.999 0.843 1.00 93.44 82 THR A N 1
ATOM 636 C CA . THR A 1 82 ? 9.682 11.434 2.076 1.00 93.44 82 THR A CA 1
ATOM 637 C C . THR A 1 82 ? 8.945 11.874 3.354 1.00 93.44 82 THR A C 1
ATOM 639 O O . THR A 1 82 ? 9.431 11.678 4.464 1.00 93.44 82 THR A O 1
ATOM 642 N N . ASP A 1 83 ? 7.781 12.511 3.227 1.00 95.81 83 ASP A N 1
ATOM 643 C CA . ASP A 1 83 ? 6.947 12.908 4.360 1.00 95.81 83 ASP A CA 1
ATOM 644 C C . ASP A 1 83 ? 6.329 11.685 5.055 1.00 95.81 83 ASP A C 1
ATOM 646 O O . ASP A 1 83 ? 5.912 10.708 4.424 1.00 95.81 83 ASP A O 1
ATOM 650 N N . PHE A 1 84 ? 6.218 11.769 6.379 1.00 95.19 84 PHE A N 1
ATOM 651 C CA . PHE A 1 84 ? 5.541 10.756 7.175 1.00 95.19 84 PHE A CA 1
ATOM 652 C C . PHE A 1 84 ? 4.054 11.090 7.310 1.00 95.19 84 PHE A C 1
ATOM 654 O O . PHE A 1 84 ? 3.686 12.112 7.887 1.00 95.19 84 PHE A O 1
ATOM 661 N N . VAL A 1 85 ? 3.198 10.194 6.814 1.00 97.31 85 VAL A N 1
ATOM 662 C CA . VAL A 1 85 ? 1.742 10.267 6.979 1.00 97.31 85 VAL A CA 1
ATOM 663 C C . VAL A 1 85 ? 1.278 8.990 7.683 1.00 97.31 85 VAL A C 1
ATOM 665 O O . VAL A 1 85 ? 1.284 7.934 7.053 1.00 97.31 85 VAL A O 1
ATOM 668 N N . PRO A 1 86 ? 0.860 9.054 8.965 1.00 96.56 86 PRO A N 1
ATOM 669 C CA . PRO A 1 86 ? 0.545 7.866 9.770 1.00 96.56 86 PRO A CA 1
ATOM 670 C C . PRO A 1 86 ? -0.544 6.958 9.185 1.00 96.56 86 PRO A C 1
ATOM 672 O O . PRO A 1 86 ? -0.581 5.764 9.463 1.00 96.56 86 PRO A O 1
ATOM 675 N N . THR A 1 87 ? -1.453 7.529 8.396 1.00 97.44 87 THR A N 1
ATOM 676 C CA . THR A 1 87 ? -2.590 6.829 7.782 1.00 97.44 87 THR A CA 1
ATOM 677 C C . THR A 1 87 ? -2.301 6.350 6.358 1.00 97.44 87 THR A C 1
ATOM 679 O O . THR A 1 87 ? -3.210 5.881 5.671 1.00 97.44 87 THR A O 1
ATOM 682 N N . ARG A 1 88 ? -1.053 6.457 5.887 1.00 97.06 88 ARG A N 1
ATOM 683 C CA . ARG A 1 88 ? -0.636 6.031 4.549 1.00 97.06 88 ARG A CA 1
ATOM 684 C C . ARG A 1 88 ? 0.276 4.816 4.642 1.00 97.06 88 ARG A C 1
ATOM 686 O O . ARG A 1 88 ? 1.246 4.812 5.391 1.00 97.06 88 ARG A O 1
ATOM 693 N N . ILE A 1 89 ? -0.051 3.799 3.860 1.00 95.69 89 ILE A N 1
ATOM 694 C CA . ILE A 1 89 ? 0.711 2.561 3.753 1.00 95.69 89 ILE A CA 1
ATOM 695 C C . ILE A 1 89 ? 1.380 2.547 2.388 1.00 95.69 89 ILE A C 1
ATOM 697 O O . ILE A 1 89 ? 0.694 2.591 1.366 1.00 95.69 89 ILE A O 1
ATOM 701 N N . ASP A 1 90 ? 2.702 2.451 2.388 1.00 96.31 90 ASP A N 1
ATOM 702 C CA . ASP A 1 90 ? 3.486 2.267 1.175 1.00 96.31 90 ASP A CA 1
ATOM 703 C C . ASP A 1 90 ? 3.556 0.779 0.825 1.00 96.31 90 ASP A C 1
ATOM 705 O O . ASP A 1 90 ? 3.799 -0.065 1.691 1.00 96.31 90 ASP A O 1
ATOM 709 N N . VAL A 1 91 ? 3.304 0.452 -0.441 1.00 97.19 91 VAL A N 1
ATOM 710 C CA . VAL A 1 91 ? 3.332 -0.925 -0.947 1.00 97.19 91 VAL A CA 1
ATOM 711 C C . VAL A 1 91 ? 4.021 -1.002 -2.305 1.00 97.19 91 VAL A C 1
ATOM 713 O O . VAL A 1 91 ? 4.064 -0.019 -3.052 1.00 97.19 91 VAL A O 1
ATOM 716 N N . ALA A 1 92 ? 4.484 -2.199 -2.653 1.00 98.00 92 ALA A N 1
ATOM 717 C CA . ALA A 1 92 ? 4.817 -2.557 -4.025 1.00 98.00 92 ALA A CA 1
ATOM 718 C C . ALA A 1 92 ? 3.668 -3.365 -4.655 1.00 98.00 92 ALA A C 1
ATOM 720 O O . ALA A 1 92 ? 2.887 -4.021 -3.957 1.00 98.00 92 ALA A O 1
ATOM 721 N N . VAL A 1 93 ? 3.548 -3.299 -5.978 1.00 98.56 93 VAL A N 1
ATOM 722 C CA . VAL A 1 93 ? 2.552 -4.049 -6.754 1.00 98.56 93 VAL A CA 1
ATOM 723 C C . VAL A 1 93 ? 3.259 -4.824 -7.852 1.00 98.56 93 VAL A C 1
ATOM 725 O O . VAL A 1 93 ? 3.954 -4.229 -8.667 1.00 98.56 93 VAL A O 1
ATOM 728 N N . GLU A 1 94 ? 3.026 -6.131 -7.899 1.00 98.50 94 GLU A N 1
ATOM 729 C CA . GLU A 1 94 ? 3.605 -7.046 -8.881 1.00 98.50 94 GLU A CA 1
ATOM 730 C C . GLU A 1 94 ? 2.479 -7.838 -9.547 1.00 98.50 94 GLU A C 1
ATOM 732 O O . GLU A 1 94 ? 1.751 -8.568 -8.873 1.00 98.50 94 GLU A O 1
ATOM 737 N N . ASN A 1 95 ? 2.312 -7.696 -10.864 1.00 97.94 95 ASN A N 1
ATOM 738 C CA . ASN A 1 95 ? 1.227 -8.341 -11.618 1.00 97.94 95 ASN A CA 1
ATOM 739 C C . ASN A 1 95 ? -0.164 -8.089 -10.995 1.00 97.94 95 ASN A C 1
ATOM 741 O O . ASN A 1 95 ? -0.941 -9.019 -10.794 1.00 97.94 95 ASN A O 1
ATOM 745 N N . ASP A 1 96 ? -0.445 -6.828 -10.649 1.00 98.06 96 ASP A N 1
ATOM 746 C CA . ASP A 1 96 ? -1.652 -6.364 -9.934 1.00 98.06 96 ASP A CA 1
ATOM 747 C C . ASP A 1 96 ? -1.794 -6.859 -8.479 1.00 98.06 96 ASP A C 1
ATOM 749 O O . ASP A 1 96 ? -2.706 -6.436 -7.771 1.00 98.06 96 ASP A O 1
ATOM 753 N N . ILE A 1 97 ? -0.869 -7.676 -7.972 1.00 98.44 97 ILE A N 1
ATOM 754 C CA . ILE A 1 97 ? -0.897 -8.181 -6.597 1.00 98.44 97 ILE A CA 1
ATOM 755 C C . ILE A 1 97 ? -0.042 -7.311 -5.680 1.00 98.44 97 ILE A C 1
ATOM 757 O O . ILE A 1 97 ? 1.132 -7.053 -5.940 1.00 98.44 97 ILE A O 1
ATOM 761 N N . VAL A 1 98 ? -0.621 -6.890 -4.557 1.00 98.19 98 VAL A N 1
ATOM 762 C CA . VAL A 1 98 ? 0.099 -6.133 -3.531 1.00 98.19 98 VAL A CA 1
ATOM 763 C C . VAL A 1 98 ? 1.091 -7.034 -2.799 1.00 98.19 98 VAL A C 1
ATOM 765 O O . VAL A 1 98 ? 0.719 -8.075 -2.246 1.00 98.19 98 VAL A O 1
ATOM 768 N N . VAL A 1 99 ? 2.342 -6.588 -2.725 1.00 96.69 99 VAL A N 1
ATOM 769 C CA . VAL A 1 99 ? 3.434 -7.222 -1.979 1.00 96.69 99 VAL A CA 1
ATOM 770 C C . VAL A 1 99 ? 4.028 -6.227 -0.965 1.00 96.69 99 VAL A C 1
ATOM 772 O O . VAL A 1 99 ? 3.782 -5.021 -1.072 1.00 96.69 99 VAL A O 1
ATOM 775 N N . PRO A 1 100 ? 4.756 -6.697 0.065 1.00 89.56 100 PRO A N 1
ATOM 776 C CA . PRO A 1 100 ? 5.443 -5.799 0.993 1.00 89.56 100 PRO A CA 1
ATOM 777 C C . PRO A 1 100 ? 6.423 -4.872 0.251 1.00 89.56 100 PRO A C 1
ATOM 779 O O . PRO A 1 100 ? 7.038 -5.311 -0.720 1.00 89.56 100 PRO A O 1
ATOM 782 N N . TRP A 1 101 ? 6.521 -3.612 0.697 1.00 84.62 101 TRP A N 1
ATOM 783 C CA . TRP A 1 101 ? 7.431 -2.596 0.148 1.00 84.62 101 TRP A CA 1
ATOM 784 C C . TRP A 1 101 ? 8.908 -2.955 0.331 1.00 84.62 101 TRP A C 1
ATOM 786 O O . TRP A 1 101 ? 9.260 -3.332 1.474 1.00 84.62 101 TRP A O 1
#

Secondary structure (DSSP, 8-state):
----SSS--SS-S----------------------------------TTTTSBHHHHHHHHHHTT-EEEEEEETTEEPP------TTEEEEEEETTEEE--